Protein AF-A5FDV0-F1 (afdb_monomer)

Mean predicted aligned error: 9.87 Å

Secondary structure (DSSP, 8-state):
-----------EEEEE-SS-EEEEE-TT----HHHHGGGGGHHHHHHHHHH-------EEE-TTHIIIIIHHHHHH-TT--HHHHHHHHHHHHTTTEEEEEESSTT-TT---EEEEEEES--SS---S--TTTT-HHHHHHHHH-TTHHHHHHHHHHH----------

Se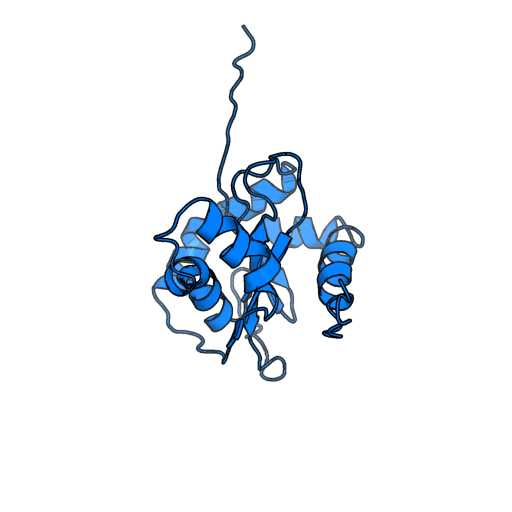quence (168 aa):
MFRNTSLGYDHDLFIFLPEFRIHIATGGAKLPVYMLNLTINNFLIYSHFEQEHLYNFEIERNKKLEEIVYAPERLLNESFESDEYTRTFDKFAKQGFFSFDKTNISDPYNKSFHLVSFPTDRKNSIPKDNQFSDLRENKVLLDRNGILIDQIIEEINTLKFDPKPLYY

Radius of gyration: 16.75 Å; Cα contacts (8 Å, |Δi|>4): 214; chains: 1; bounding box: 41×55×41 Å

Nearest PDB structures (foldseek):
  7blr-assembly1_D  TM=3.033E-01  e=1.592E+00  Thermochaetoides thermophila DSM 1495
  6j08-assembly3_C  TM=3.245E-01  e=6.104E+00  Homo sapiens
  3lno-assembly1_A  TM=3.570E-01  e=6.938E+00  Bacillus anthracis

pLDDT: mean 72.84, std 18.57, range [25.8, 94.75]

Organism: Flavobacterium johnsoniae (strain ATCC 17061 / DSM 2064 / JCM 8514 / BCRC 14874 / CCUG 350202 / NBRC 14942 / NCIMB 11054 / UW101) (NCBI:txid376686)

Solvent-accessible surface area (backbone atoms only — not comparable to full-atom values): 9845 Å² total; per-residue (Å²): 134,84,81,82,75,82,78,71,49,70,42,59,38,62,43,60,52,89,80,50,30,38,35,35,42,35,56,31,38,76,69,58,71,76,61,55,50,35,41,76,53,40,69,60,52,48,53,52,66,71,73,41,84,82,48,78,45,58,64,45,65,46,87,58,42,52,76,76,43,48,55,60,46,37,74,77,34,83,83,64,51,70,68,68,70,42,46,64,34,46,56,43,3,20,62,48,15,42,16,30,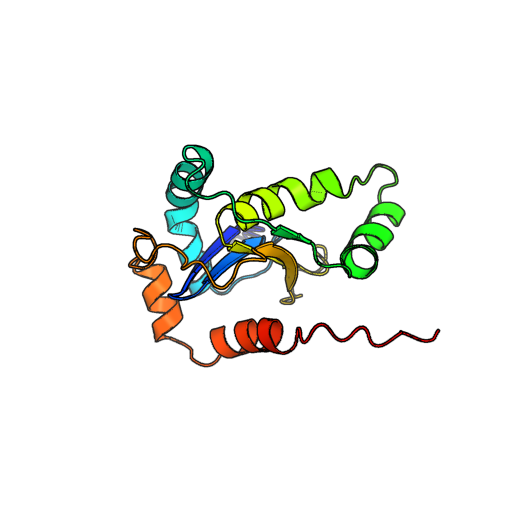36,43,46,63,54,89,44,49,81,49,85,51,64,42,70,46,16,25,45,66,64,78,81,67,69,62,68,82,84,42,88,63,49,75,36,64,52,47,46,55,54,66,76,70,34,94,57,59,54,49,47,54,46,41,52,60,59,64,58,58,90,65,86,72,80,82,88,125

Foldseek 3Di:
DPPPPLPQDFAWAWADDQQAIAIEGELSADDDPLRVVSRVCVVVVCVVLVVDLPFQFDKDFDPCCCVQPVVVVCVVPVPDDLCVVCVVVNSVQRLRYQYWYFGPSVDNHRPDIDGTMHGPCSPPGNPSPDPCNPDPSNVCVVVPDPPVVVVVVCVVVVPPVDPPDPDD

Structure (mmCIF, N/CA/C/O backbone):
data_AF-A5FDV0-F1
#
_entry.id   AF-A5FDV0-F1
#
loop_
_atom_site.group_PDB
_atom_site.id
_atom_site.type_symbol
_atom_site.label_atom_id
_atom_site.label_alt_id
_atom_site.label_comp_id
_atom_site.label_asym_id
_atom_site.label_entity_id
_atom_site.label_seq_id
_atom_site.pdbx_PDB_ins_code
_atom_site.Cartn_x
_atom_site.Cartn_y
_atom_site.Cartn_z
_atom_site.occupancy
_atom_site.B_iso_or_equiv
_atom_site.auth_seq_id
_atom_site.auth_comp_id
_atom_site.auth_asym_id
_atom_site.auth_atom_id
_atom_site.pdbx_PDB_model_num
ATOM 1 N N . MET A 1 1 ? -0.405 33.642 -19.281 1.00 32.53 1 MET A N 1
ATOM 2 C CA . MET A 1 1 ? 0.644 32.615 -19.087 1.00 32.53 1 MET A CA 1
ATOM 3 C C . MET A 1 1 ? 0.104 31.561 -18.135 1.00 32.53 1 MET A C 1
ATOM 5 O O . MET A 1 1 ? 0.039 31.815 -16.940 1.00 32.53 1 MET A O 1
ATOM 9 N N . PHE A 1 2 ? -0.348 30.420 -18.653 1.00 32.03 2 PHE A N 1
ATOM 10 C CA . PHE A 1 2 ? -0.707 29.277 -17.814 1.00 32.03 2 PHE A CA 1
ATOM 11 C C . PHE A 1 2 ? 0.595 28.621 -17.352 1.00 32.03 2 PHE A C 1
ATOM 13 O O . PHE A 1 2 ? 1.368 28.137 -18.177 1.00 32.03 2 PHE A O 1
ATOM 20 N N . ARG A 1 3 ? 0.888 28.679 -16.049 1.00 29.47 3 ARG A N 1
ATOM 21 C CA . ARG A 1 3 ? 2.009 27.931 -15.477 1.00 29.47 3 ARG A CA 1
ATOM 22 C C . ARG A 1 3 ? 1.649 26.452 -15.552 1.00 29.47 3 ARG A C 1
ATOM 24 O O . ARG A 1 3 ? 0.756 25.994 -14.849 1.00 29.47 3 ARG A O 1
ATOM 31 N N . ASN A 1 4 ? 2.333 25.738 -16.433 1.00 35.78 4 ASN A N 1
ATOM 32 C CA . ASN A 1 4 ? 2.282 24.290 -16.528 1.00 35.78 4 ASN A CA 1
ATOM 33 C C . ASN A 1 4 ? 3.081 23.727 -15.339 1.00 35.78 4 ASN A C 1
ATOM 35 O O . ASN A 1 4 ? 4.282 23.498 -15.436 1.00 35.78 4 ASN A O 1
ATOM 39 N N . THR A 1 5 ? 2.450 23.618 -14.169 1.00 36.72 5 THR A N 1
ATOM 40 C CA . THR A 1 5 ? 3.040 22.973 -12.989 1.00 36.72 5 THR A CA 1
ATOM 41 C C . THR A 1 5 ? 2.746 21.480 -13.067 1.00 36.72 5 THR A C 1
ATOM 43 O O . THR A 1 5 ? 1.745 21.009 -12.527 1.00 36.72 5 THR A O 1
ATOM 46 N N . SER A 1 6 ? 3.591 20.726 -13.768 1.00 38.44 6 SER A N 1
ATOM 47 C CA . SER A 1 6 ? 3.630 19.269 -13.636 1.00 38.44 6 SER A CA 1
ATOM 48 C C . SER A 1 6 ? 4.186 18.919 -12.251 1.00 38.44 6 SER A C 1
ATOM 50 O O . SER A 1 6 ? 5.375 18.667 -12.079 1.00 38.44 6 SER A O 1
ATOM 52 N N . LEU A 1 7 ? 3.319 18.994 -11.245 1.00 42.38 7 LEU A N 1
ATOM 53 C CA . LEU A 1 7 ? 3.545 18.551 -9.874 1.00 42.38 7 LEU A CA 1
ATOM 54 C C . LEU A 1 7 ? 3.468 17.020 -9.861 1.00 42.38 7 LEU A C 1
ATOM 56 O O . LEU A 1 7 ? 2.427 16.448 -9.553 1.00 42.38 7 LEU A O 1
ATOM 60 N N . GLY A 1 8 ? 4.535 16.362 -10.310 1.00 49.22 8 GLY A N 1
ATOM 61 C CA . GLY A 1 8 ? 4.721 14.936 -10.069 1.00 49.22 8 GLY A CA 1
ATOM 62 C C . GLY A 1 8 ? 5.091 14.777 -8.606 1.00 49.22 8 GLY A C 1
ATOM 63 O O . GLY A 1 8 ? 6.233 15.037 -8.239 1.00 49.22 8 GLY A O 1
ATOM 64 N N . TYR A 1 9 ? 4.118 14.453 -7.766 1.00 59.22 9 TYR A N 1
ATOM 65 C CA . TYR A 1 9 ? 4.365 14.225 -6.356 1.00 59.22 9 TYR A CA 1
ATOM 66 C C . TYR A 1 9 ? 4.222 12.744 -6.062 1.00 59.22 9 TYR A C 1
ATOM 68 O O . TYR A 1 9 ? 3.141 12.170 -6.188 1.00 59.22 9 TYR A O 1
ATOM 76 N N . ASP A 1 10 ? 5.342 12.148 -5.683 1.00 75.56 10 ASP A N 1
ATOM 77 C CA . ASP A 1 10 ? 5.328 10.899 -4.954 1.00 75.56 10 ASP A CA 1
ATOM 78 C C . ASP A 1 10 ? 4.705 11.161 -3.578 1.00 75.56 10 ASP A C 1
ATOM 80 O O . ASP A 1 10 ? 5.154 12.025 -2.819 1.00 75.56 10 ASP A O 1
ATOM 84 N N . HIS A 1 11 ? 3.584 10.503 -3.322 1.00 84.50 11 HIS A N 1
ATOM 85 C CA . HIS A 1 11 ? 2.792 10.661 -2.113 1.00 84.50 11 HIS A CA 1
ATOM 86 C C . HIS A 1 11 ? 2.538 9.305 -1.475 1.00 84.50 11 HIS A C 1
ATOM 88 O O . HIS A 1 11 ? 2.175 8.356 -2.169 1.00 84.50 11 HIS A O 1
ATOM 94 N N . ASP A 1 12 ? 2.582 9.272 -0.151 1.00 90.31 12 ASP A N 1
ATOM 95 C CA . ASP A 1 12 ? 2.034 8.171 0.631 1.00 90.31 12 ASP A CA 1
ATOM 96 C C . ASP A 1 12 ? 0.632 8.537 1.100 1.00 90.31 12 ASP A C 1
ATOM 98 O O . ASP A 1 12 ? 0.409 9.620 1.647 1.00 90.31 12 ASP A O 1
ATOM 102 N N . LEU A 1 13 ? -0.328 7.650 0.878 1.00 89.50 13 LEU A N 1
ATOM 103 C CA . LEU A 1 13 ? -1.689 7.806 1.374 1.00 89.50 13 LEU A CA 1
ATOM 104 C C . LEU A 1 13 ? -1.903 6.853 2.538 1.00 89.50 13 LEU A C 1
ATOM 106 O O . LEU A 1 13 ? -1.656 5.654 2.414 1.00 89.50 13 LEU A O 1
ATOM 110 N N . PHE A 1 14 ? -2.425 7.381 3.641 1.00 90.44 14 PHE A N 1
ATOM 111 C CA . PHE A 1 14 ? -2.785 6.594 4.812 1.00 90.44 14 PHE A CA 1
ATOM 112 C C . PHE A 1 14 ? -4.292 6.645 5.025 1.00 90.44 14 PHE A C 1
ATOM 114 O O . PHE A 1 14 ? -4.883 7.721 5.131 1.00 90.44 14 PHE A O 1
ATOM 121 N N . ILE A 1 15 ? -4.910 5.470 5.094 1.00 86.56 15 ILE A N 1
ATOM 122 C CA . ILE A 1 15 ? -6.344 5.312 5.331 1.00 86.56 15 ILE A CA 1
ATOM 123 C C . ILE A 1 15 ? -6.508 4.428 6.560 1.00 86.56 15 ILE A C 1
ATOM 125 O O . ILE A 1 15 ? -5.925 3.345 6.648 1.00 86.56 15 ILE A O 1
ATOM 129 N N . PHE A 1 16 ? -7.311 4.887 7.514 1.00 84.62 16 PHE A N 1
ATOM 130 C CA . PHE A 1 16 ? -7.541 4.174 8.766 1.00 84.62 16 PHE A CA 1
ATOM 131 C C . PHE A 1 16 ? -8.986 3.691 8.798 1.00 84.62 16 PHE A C 1
ATOM 133 O O . PHE A 1 16 ? -9.909 4.497 8.906 1.00 84.62 16 PHE A O 1
ATOM 140 N N . LEU A 1 17 ? -9.180 2.379 8.690 1.00 77.25 17 LEU A N 1
ATOM 141 C CA . LEU A 1 17 ? -10.485 1.734 8.793 1.00 77.25 17 LEU A CA 1
ATOM 142 C C . LEU A 1 17 ? -10.601 1.036 10.158 1.00 77.25 17 LEU A C 1
ATOM 144 O O . LEU A 1 17 ? -9.581 0.777 10.802 1.00 77.25 17 LEU A O 1
ATOM 148 N N . PRO A 1 18 ? -11.823 0.711 10.619 1.00 73.06 18 PRO A N 1
ATOM 149 C CA . PRO A 1 18 ? -12.014 0.059 11.917 1.00 73.06 18 PRO A CA 1
ATOM 150 C C . PRO A 1 18 ? -11.296 -1.292 12.056 1.00 73.06 18 PRO A C 1
ATOM 152 O O . PRO A 1 18 ? -10.911 -1.673 13.158 1.00 73.06 18 PRO A O 1
ATOM 155 N N . GLU A 1 19 ? -11.133 -2.018 10.947 1.00 72.12 19 GLU A N 1
ATOM 156 C CA . GLU A 1 19 ? -10.628 -3.398 10.930 1.00 72.12 19 GLU A CA 1
ATOM 157 C C . GLU A 1 19 ? -9.220 -3.523 10.330 1.00 72.12 19 GLU A C 1
ATOM 159 O O . GLU A 1 19 ? -8.508 -4.482 10.622 1.00 72.12 19 GLU A O 1
ATOM 164 N N . PHE A 1 20 ? -8.804 -2.569 9.491 1.00 76.00 20 PHE A N 1
ATOM 165 C CA . PHE A 1 20 ? -7.505 -2.572 8.816 1.00 76.00 20 PHE A CA 1
ATOM 166 C C . PHE A 1 20 ? -6.993 -1.155 8.546 1.00 76.00 20 PHE A C 1
ATOM 168 O O . PHE A 1 20 ? -7.744 -0.181 8.547 1.00 76.00 20 PHE A O 1
ATOM 175 N N . ARG A 1 21 ? -5.687 -1.021 8.319 1.00 86.50 21 ARG A N 1
ATOM 176 C CA . ARG A 1 21 ? -5.064 0.232 7.878 1.00 86.50 21 ARG A CA 1
ATOM 177 C C . ARG A 1 21 ? -4.508 0.026 6.476 1.00 86.50 21 ARG A C 1
ATOM 179 O O . ARG A 1 21 ? -4.062 -1.073 6.155 1.00 86.50 21 ARG A O 1
ATOM 186 N N . ILE A 1 22 ? -4.534 1.060 5.646 1.00 88.38 22 ILE A N 1
ATOM 187 C CA . ILE A 1 22 ? -4.023 1.009 4.273 1.00 88.38 22 ILE A CA 1
ATOM 188 C C . ILE A 1 22 ? -2.938 2.064 4.122 1.00 88.38 22 ILE A C 1
ATOM 190 O O . ILE A 1 22 ? -3.127 3.214 4.519 1.00 88.38 22 ILE A O 1
ATOM 194 N N . HIS A 1 23 ? -1.810 1.645 3.566 1.00 93.06 23 HIS A N 1
ATOM 195 C CA . HIS A 1 23 ? -0.719 2.501 3.129 1.00 93.06 23 HIS A CA 1
ATOM 196 C C . HIS A 1 23 ? -0.579 2.340 1.613 1.00 93.06 23 HIS A C 1
ATOM 198 O O . HIS A 1 23 ? -0.522 1.212 1.126 1.00 93.06 23 HIS A O 1
ATOM 204 N N . ILE A 1 24 ? -0.549 3.443 0.868 1.00 90.62 24 ILE A N 1
ATOM 205 C CA . ILE A 1 24 ? -0.403 3.431 -0.592 1.00 90.62 24 ILE A CA 1
ATOM 206 C C . ILE A 1 24 ? 0.734 4.367 -0.984 1.00 90.62 24 ILE A C 1
ATOM 208 O O . ILE A 1 24 ? 0.575 5.580 -0.858 1.00 90.62 24 ILE A O 1
ATOM 212 N N . ALA A 1 25 ? 1.822 3.810 -1.513 1.00 90.94 25 ALA A N 1
ATOM 213 C CA . ALA A 1 25 ? 2.855 4.564 -2.212 1.00 90.94 25 ALA A CA 1
ATOM 214 C C . ALA A 1 25 ? 2.374 4.846 -3.639 1.00 90.94 25 ALA A C 1
ATOM 216 O O . ALA A 1 25 ? 1.987 3.942 -4.385 1.00 90.94 25 ALA A O 1
ATOM 217 N N . THR A 1 26 ? 2.303 6.123 -4.007 1.00 85.00 26 THR A N 1
ATOM 218 C CA . THR A 1 26 ? 1.613 6.525 -5.241 1.00 85.00 26 THR A CA 1
ATOM 219 C C . THR A 1 26 ? 2.525 6.643 -6.444 1.00 85.00 26 THR A C 1
ATOM 221 O O . THR A 1 26 ? 2.004 6.722 -7.556 1.00 85.00 26 THR A O 1
ATOM 224 N N . GLY A 1 27 ? 3.850 6.666 -6.267 1.00 80.94 27 GLY A N 1
ATOM 225 C CA . GLY A 1 27 ? 4.811 6.6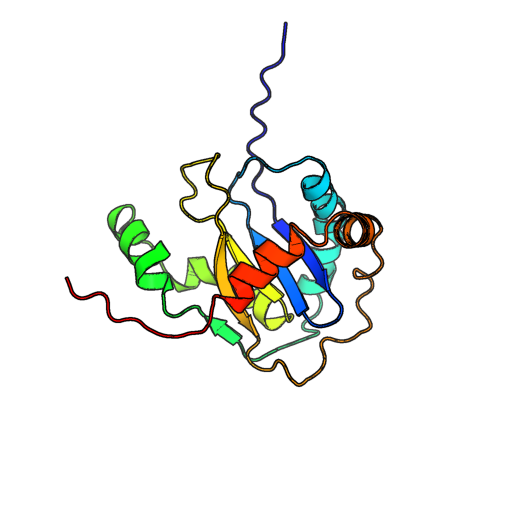28 -7.369 1.00 80.94 27 GLY A CA 1
ATOM 226 C C . GLY A 1 27 ? 4.560 7.708 -8.426 1.00 80.94 27 GLY A C 1
ATOM 227 O O . GLY A 1 27 ? 4.661 7.451 -9.625 1.00 80.94 27 GLY A O 1
ATOM 228 N N . GLY A 1 28 ? 4.121 8.899 -8.005 1.00 75.94 28 GLY A N 1
ATOM 229 C CA . GLY A 1 28 ? 3.805 10.016 -8.900 1.00 75.94 28 GLY A CA 1
ATOM 230 C C . GLY A 1 28 ? 2.479 9.910 -9.668 1.00 75.94 28 GLY A C 1
ATOM 231 O O . GLY A 1 28 ? 2.284 10.649 -10.638 1.00 75.94 28 GLY A O 1
ATOM 232 N N . ALA A 1 29 ? 1.556 9.021 -9.275 1.00 72.12 29 ALA A N 1
ATOM 233 C CA . ALA A 1 29 ? 0.221 8.950 -9.874 1.00 72.12 29 ALA A CA 1
ATOM 234 C C . ALA A 1 29 ? -0.521 10.290 -9.825 1.00 72.12 29 ALA A C 1
ATOM 236 O O . ALA A 1 29 ? -0.506 11.022 -8.833 1.00 72.12 29 ALA A O 1
ATOM 237 N N . LYS A 1 30 ? -1.297 10.565 -10.878 1.00 72.31 30 LYS A N 1
ATOM 238 C CA . LYS A 1 30 ? -2.232 11.690 -10.866 1.00 72.31 30 LYS A CA 1
ATOM 239 C C . LYS A 1 30 ? -3.459 11.355 -10.017 1.00 72.31 30 LYS A C 1
ATOM 241 O O . LYS A 1 30 ? -4.378 10.672 -10.472 1.00 72.31 30 LYS A O 1
ATOM 246 N N . LEU A 1 31 ? -3.497 11.898 -8.804 1.00 73.12 31 LEU A N 1
ATOM 247 C CA . LEU A 1 31 ? -4.583 11.667 -7.857 1.00 73.12 31 LEU A CA 1
ATOM 248 C C . LEU A 1 31 ? -5.682 12.739 -7.919 1.00 73.12 31 LEU A C 1
ATOM 250 O O . LEU A 1 31 ? -5.409 13.917 -8.175 1.00 73.12 31 LEU A O 1
ATOM 254 N N . PRO A 1 32 ? -6.942 12.370 -7.631 1.00 72.75 32 PRO A N 1
ATOM 255 C CA . PRO A 1 32 ? -7.983 13.336 -7.310 1.00 72.75 32 PRO A CA 1
ATOM 256 C C . PRO A 1 32 ? -7.627 14.180 -6.077 1.00 72.75 32 PRO A C 1
ATOM 258 O O . PRO A 1 32 ? -7.081 13.672 -5.100 1.00 72.75 32 PRO A O 1
ATOM 261 N N . VAL A 1 33 ? -8.043 15.452 -6.071 1.00 73.75 33 VAL A N 1
ATOM 262 C CA . VAL A 1 33 ? -7.751 16.407 -4.979 1.00 73.75 33 VAL A CA 1
ATOM 263 C C . VAL A 1 33 ? -8.179 15.889 -3.602 1.00 73.75 33 VAL A C 1
ATOM 265 O O . VAL A 1 33 ? -7.489 16.112 -2.617 1.00 73.75 33 VAL A O 1
ATOM 268 N N . TYR A 1 34 ? -9.292 15.159 -3.513 1.00 71.00 34 TYR A N 1
ATOM 269 C CA . TYR A 1 34 ? -9.753 14.627 -2.229 1.00 71.00 34 TYR A CA 1
ATOM 270 C C . TYR A 1 34 ? -8.820 13.550 -1.650 1.00 71.00 34 TYR A C 1
ATOM 272 O O . TYR A 1 34 ? -8.749 13.432 -0.434 1.00 71.00 34 TYR A O 1
ATOM 280 N N . MET A 1 35 ? -8.092 12.798 -2.487 1.00 74.50 35 MET A N 1
ATOM 281 C CA . MET A 1 35 ? -7.076 11.845 -2.020 1.00 74.50 35 MET A CA 1
ATOM 282 C C . MET A 1 35 ? -5.803 12.570 -1.589 1.00 74.50 35 MET A C 1
ATOM 284 O O . MET A 1 35 ? -5.185 12.170 -0.612 1.00 74.50 35 MET A O 1
ATOM 288 N N . LEU A 1 36 ? -5.448 13.679 -2.253 1.00 78.75 36 LEU A N 1
ATOM 289 C CA . LEU A 1 36 ? -4.312 14.512 -1.842 1.00 78.75 36 LEU A CA 1
ATOM 290 C C . LEU A 1 36 ? -4.484 15.052 -0.420 1.00 78.75 36 LEU A C 1
ATOM 292 O O . LEU A 1 36 ? -3.503 15.183 0.302 1.00 78.75 36 LEU A O 1
ATOM 296 N N . ASN A 1 37 ? -5.715 15.296 0.031 1.00 79.88 37 ASN A N 1
ATOM 297 C CA . ASN A 1 37 ? -5.955 15.716 1.411 1.00 79.88 37 ASN A CA 1
ATOM 298 C C . ASN A 1 37 ? -5.506 14.670 2.447 1.00 79.88 37 ASN A C 1
ATOM 300 O O . ASN A 1 37 ? -5.147 15.052 3.555 1.00 79.88 37 ASN A O 1
ATOM 304 N N . LEU A 1 38 ? -5.450 13.377 2.100 1.00 81.69 38 LEU A N 1
ATOM 305 C CA . LEU A 1 38 ? -4.933 12.339 3.004 1.00 81.69 38 LEU A CA 1
ATOM 306 C C . LEU A 1 38 ? -3.456 12.565 3.355 1.00 81.69 38 LEU A C 1
ATOM 308 O O . LEU A 1 38 ? -3.011 12.146 4.418 1.00 81.69 38 LEU A O 1
ATOM 312 N N . THR A 1 39 ? -2.720 13.285 2.504 1.00 84.62 39 THR A N 1
ATOM 313 C CA . THR A 1 39 ? -1.293 13.571 2.703 1.00 84.62 39 THR A CA 1
ATOM 314 C C . THR A 1 39 ? -1.019 14.658 3.743 1.00 84.62 39 THR A C 1
ATOM 316 O O . THR A 1 39 ? 0.107 14.773 4.227 1.00 84.62 39 THR A O 1
ATOM 319 N N . ILE A 1 40 ? -2.036 15.447 4.123 1.00 86.62 40 ILE A N 1
ATOM 320 C CA . ILE A 1 40 ? -1.893 16.609 5.022 1.00 86.62 40 ILE A CA 1
ATOM 321 C C . ILE A 1 40 ? -1.250 16.207 6.355 1.00 86.62 40 ILE A C 1
ATOM 323 O O . ILE A 1 40 ? -0.451 16.956 6.913 1.00 86.62 40 ILE A O 1
ATOM 327 N N . ASN A 1 41 ? -1.568 15.006 6.842 1.00 86.25 41 ASN A N 1
ATOM 328 C CA . ASN A 1 41 ? -1.114 14.513 8.137 1.00 86.25 41 ASN A CA 1
ATOM 329 C C . ASN A 1 41 ? 0.075 13.541 8.041 1.00 86.25 41 ASN A C 1
ATOM 331 O O . ASN A 1 41 ? 0.467 12.982 9.064 1.00 86.25 41 ASN A O 1
ATOM 335 N N . ASN A 1 42 ? 0.685 13.358 6.860 1.00 88.88 42 ASN A N 1
ATOM 336 C CA . ASN A 1 42 ? 1.767 12.385 6.663 1.00 88.88 42 ASN A CA 1
ATOM 337 C C . ASN A 1 42 ? 2.910 12.580 7.653 1.00 88.88 42 ASN A C 1
ATOM 339 O O . ASN A 1 42 ? 3.352 11.613 8.255 1.00 88.88 42 ASN A O 1
ATOM 343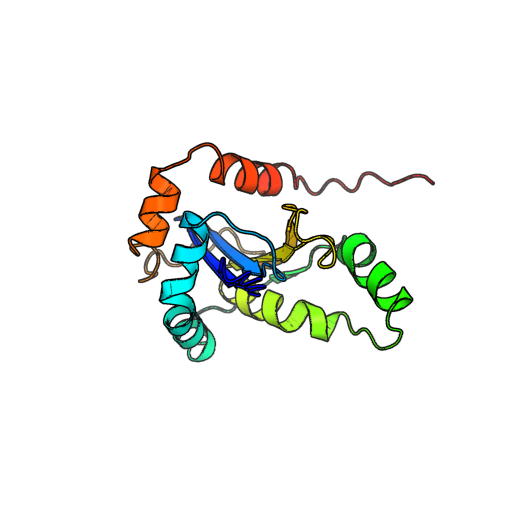 N N . PHE A 1 43 ? 3.352 13.820 7.880 1.00 88.69 43 PHE A N 1
ATOM 344 C CA . PHE A 1 43 ? 4.432 14.102 8.829 1.00 88.69 43 PHE A CA 1
ATOM 345 C C . PHE A 1 43 ? 4.138 13.565 10.243 1.00 88.69 43 PHE A C 1
ATOM 347 O O . PHE A 1 43 ? 5.015 12.977 10.878 1.00 88.69 43 PHE A O 1
ATOM 354 N N . LEU A 1 44 ? 2.903 13.734 10.726 1.00 88.06 44 LEU A N 1
ATOM 355 C CA . LEU A 1 44 ? 2.480 13.255 12.046 1.00 88.06 44 LEU A CA 1
ATOM 356 C C . LEU A 1 44 ? 2.372 11.729 12.081 1.00 88.06 44 LEU A C 1
ATOM 358 O O . LEU A 1 44 ? 2.791 11.107 13.055 1.00 88.06 44 LEU A O 1
ATOM 362 N N . ILE A 1 45 ? 1.839 11.133 11.013 1.00 88.62 45 ILE A N 1
ATOM 363 C CA . ILE A 1 45 ? 1.693 9.681 10.870 1.00 88.62 45 ILE A CA 1
ATOM 364 C C . ILE A 1 45 ? 3.069 9.013 10.837 1.00 88.62 45 ILE A C 1
ATOM 366 O O . ILE A 1 45 ? 3.310 8.083 11.604 1.00 88.62 45 ILE A O 1
ATOM 370 N N . TYR A 1 46 ? 3.984 9.527 10.013 1.00 88.56 46 TYR A N 1
ATOM 371 C CA . TYR A 1 46 ? 5.376 9.095 9.981 1.00 88.56 46 TYR A CA 1
ATOM 372 C C . TYR A 1 46 ? 5.995 9.206 11.370 1.00 88.56 46 TYR A C 1
ATOM 374 O O . TYR A 1 46 ? 6.397 8.193 11.925 1.00 88.56 46 TYR A O 1
ATOM 382 N N . SER A 1 47 ? 5.976 10.389 11.987 1.00 86.81 47 SER A N 1
ATOM 383 C CA . SER A 1 47 ? 6.577 10.593 13.314 1.00 86.81 47 SER A CA 1
ATOM 384 C C . SER A 1 47 ? 6.067 9.592 14.359 1.00 86.81 47 SER A C 1
ATOM 386 O O . SER A 1 47 ? 6.864 9.044 15.115 1.00 86.81 47 SER A O 1
ATOM 388 N N . HIS A 1 48 ? 4.763 9.301 14.367 1.00 84.69 48 HIS A N 1
ATOM 389 C CA . HIS A 1 48 ? 4.164 8.314 15.267 1.00 84.69 48 HIS A CA 1
ATOM 390 C C . HIS A 1 48 ? 4.685 6.889 15.012 1.00 84.69 48 HIS A C 1
ATOM 392 O O . HIS A 1 48 ? 5.135 6.223 15.939 1.00 84.69 48 HIS A O 1
ATOM 398 N N . PHE A 1 49 ? 4.688 6.429 13.756 1.00 82.75 49 PHE A N 1
ATOM 399 C CA . PHE A 1 49 ? 5.103 5.062 13.408 1.00 82.75 49 PHE A CA 1
ATOM 400 C C . PHE A 1 49 ? 6.624 4.876 13.249 1.00 82.75 49 PHE A C 1
ATOM 402 O O . PHE A 1 49 ? 7.095 3.746 13.122 1.00 82.75 49 PHE A O 1
ATOM 409 N N . GLU A 1 50 ? 7.407 5.956 13.233 1.00 78.62 50 GLU A N 1
ATOM 410 C CA . GLU A 1 50 ? 8.874 5.913 13.260 1.00 78.62 50 GLU A CA 1
ATOM 411 C C . GLU A 1 50 ? 9.440 5.824 14.672 1.00 78.62 50 GLU A C 1
ATOM 413 O O . GLU A 1 50 ? 10.444 5.146 14.881 1.00 78.62 50 GLU A O 1
ATOM 418 N N . GLN A 1 51 ? 8.826 6.527 15.623 1.00 67.31 51 GLN A N 1
ATOM 419 C CA . GLN A 1 51 ? 9.343 6.632 16.987 1.00 67.31 51 GLN A CA 1
ATOM 420 C C . GLN A 1 51 ? 8.886 5.486 17.881 1.00 67.31 51 GLN A C 1
ATOM 422 O O . GLN A 1 51 ? 9.563 5.156 18.854 1.00 67.31 51 GLN A O 1
ATOM 427 N N . GLU A 1 52 ? 7.759 4.864 17.555 1.00 56.94 52 GLU A N 1
ATOM 428 C CA . GLU A 1 52 ? 7.152 3.878 18.421 1.00 56.94 52 GLU A CA 1
ATOM 429 C C . GLU A 1 52 ? 7.075 2.523 17.696 1.00 56.94 52 GLU A C 1
ATOM 431 O O . GLU A 1 52 ? 6.338 2.344 16.727 1.00 56.94 52 GLU A O 1
ATOM 436 N N . HIS A 1 53 ? 7.816 1.522 18.189 1.00 63.00 53 HIS A N 1
ATOM 437 C CA . HIS A 1 53 ? 7.605 0.103 17.859 1.00 63.00 53 HIS A CA 1
ATOM 438 C C . HIS A 1 53 ? 6.294 -0.405 18.491 1.00 63.00 53 HIS A C 1
ATOM 440 O O . HIS A 1 53 ? 6.283 -1.433 19.167 1.00 63.00 53 HIS A O 1
ATOM 446 N N . LEU A 1 54 ? 5.201 0.352 18.338 1.00 64.62 54 LEU A N 1
ATOM 447 C CA . LEU A 1 54 ? 3.914 0.103 18.998 1.00 64.62 54 LEU A CA 1
ATOM 448 C C . LEU A 1 54 ? 3.416 -1.291 18.691 1.00 64.62 54 LEU A C 1
ATOM 450 O O . LEU A 1 54 ? 2.877 -1.975 19.559 1.00 64.62 54 LEU A O 1
ATOM 454 N N . TYR A 1 55 ? 3.604 -1.683 17.434 1.00 73.00 55 TYR A N 1
ATOM 455 C CA . TYR A 1 55 ? 3.147 -2.944 16.912 1.00 73.00 55 TYR A CA 1
ATOM 456 C C . TYR A 1 55 ? 4.282 -3.641 16.179 1.00 73.00 55 TYR A C 1
ATOM 458 O O . TYR A 1 55 ? 5.143 -3.020 15.549 1.00 73.00 55 TYR A O 1
ATOM 466 N N . ASN A 1 56 ? 4.271 -4.961 16.288 1.00 83.00 56 ASN A N 1
ATOM 467 C CA . ASN A 1 56 ? 5.181 -5.837 15.576 1.00 83.00 56 ASN A CA 1
ATOM 468 C C . ASN A 1 56 ? 4.385 -7.043 15.084 1.00 83.00 56 ASN A C 1
ATOM 470 O O . ASN A 1 56 ? 4.579 -8.165 15.547 1.00 83.00 56 ASN A O 1
ATOM 474 N N . PHE A 1 57 ? 3.413 -6.771 14.213 1.00 85.88 57 PHE A N 1
ATOM 475 C CA . PHE A 1 57 ? 2.641 -7.824 13.566 1.00 85.88 57 PHE A CA 1
ATOM 476 C C . PHE A 1 57 ? 3.574 -8.713 12.740 1.00 85.88 57 PHE A C 1
ATOM 478 O O . PHE A 1 57 ? 4.477 -8.213 12.066 1.00 85.88 57 PHE A O 1
ATOM 485 N N . GLU A 1 58 ? 3.323 -10.020 12.753 1.00 90.06 58 GLU A N 1
ATOM 486 C CA . GLU A 1 58 ? 3.891 -10.927 11.757 1.00 90.06 58 GLU A CA 1
ATOM 487 C C . GLU A 1 58 ? 3.360 -10.540 10.376 1.00 90.06 58 GLU A C 1
ATOM 489 O O . GLU A 1 58 ? 2.153 -10.329 10.207 1.00 90.06 58 GLU A O 1
ATOM 494 N N . ILE A 1 59 ? 4.245 -10.459 9.384 1.00 91.50 59 ILE A N 1
ATOM 495 C CA . ILE A 1 59 ? 3.902 -9.996 8.037 1.00 91.50 59 ILE A CA 1
ATOM 496 C C . ILE A 1 59 ? 4.158 -11.065 6.983 1.00 91.50 59 ILE A C 1
ATOM 498 O O . ILE A 1 59 ? 5.021 -11.925 7.136 1.00 91.50 59 ILE A O 1
ATOM 502 N N . GLU A 1 60 ? 3.434 -10.960 5.876 1.00 92.38 60 GLU A N 1
ATOM 503 C CA . GLU A 1 60 ? 3.687 -11.713 4.655 1.00 92.38 60 GLU A CA 1
ATOM 504 C C . GLU A 1 60 ? 3.828 -10.735 3.484 1.00 92.38 60 GLU A C 1
ATOM 506 O O . GLU A 1 60 ? 3.160 -9.698 3.423 1.00 92.38 60 GLU A O 1
ATOM 511 N N . ARG A 1 61 ? 4.733 -11.062 2.558 1.00 92.38 61 ARG A N 1
ATOM 512 C CA . ARG A 1 61 ? 4.899 -10.352 1.287 1.00 92.38 61 ARG A CA 1
ATOM 513 C C . ARG A 1 61 ? 4.067 -11.036 0.211 1.00 92.38 61 ARG A C 1
ATOM 515 O O . ARG A 1 61 ? 3.910 -12.258 0.209 1.00 92.38 61 ARG A O 1
ATOM 522 N N . ASN A 1 62 ? 3.561 -10.268 -0.744 1.00 88.69 62 ASN A N 1
ATOM 523 C CA . ASN A 1 62 ? 2.828 -10.822 -1.871 1.00 88.69 62 ASN A CA 1
ATOM 524 C C . ASN A 1 62 ? 3.736 -11.742 -2.711 1.00 88.69 62 ASN A C 1
ATOM 526 O O . ASN A 1 62 ? 4.734 -11.319 -3.289 1.00 88.69 62 ASN A O 1
ATOM 530 N N . LYS A 1 63 ? 3.355 -13.020 -2.820 1.00 88.44 63 LYS A N 1
ATOM 531 C CA . LYS A 1 63 ? 4.125 -14.052 -3.542 1.00 88.44 63 LYS A CA 1
ATOM 532 C C . LYS A 1 63 ? 4.267 -13.779 -5.040 1.00 88.44 63 LYS A C 1
ATOM 534 O O . LYS A 1 63 ? 5.117 -14.386 -5.679 1.00 88.44 63 LYS A O 1
ATOM 539 N N . LYS A 1 64 ? 3.447 -12.884 -5.599 1.00 87.75 64 LYS A N 1
ATOM 540 C CA . LYS A 1 64 ? 3.490 -12.489 -7.013 1.00 87.75 64 LYS A CA 1
ATOM 541 C C . LYS A 1 64 ? 4.426 -11.310 -7.297 1.00 87.75 64 LYS A C 1
ATOM 543 O O . LYS A 1 64 ? 4.521 -10.898 -8.446 1.00 87.75 64 LYS A O 1
ATOM 548 N N . LEU A 1 65 ? 5.128 -10.766 -6.296 1.00 86.50 65 LEU A N 1
ATOM 549 C CA . LEU A 1 65 ? 6.042 -9.635 -6.513 1.00 86.50 65 LEU A CA 1
ATOM 550 C C . LEU A 1 65 ? 7.180 -9.949 -7.486 1.00 86.50 65 LEU A C 1
ATOM 552 O O . LEU A 1 65 ? 7.631 -9.044 -8.180 1.00 86.50 65 LEU A O 1
ATOM 556 N N . GLU A 1 66 ? 7.602 -11.213 -7.594 1.00 86.19 66 GLU A N 1
ATOM 557 C CA . GLU A 1 66 ? 8.609 -11.604 -8.588 1.00 86.19 66 GLU A CA 1
ATOM 558 C C . GLU A 1 66 ? 8.130 -11.310 -10.019 1.00 86.19 66 GLU A C 1
ATOM 560 O O . GLU A 1 66 ? 8.878 -10.748 -10.809 1.00 86.19 66 GLU A O 1
ATOM 565 N N . GLU A 1 67 ? 6.869 -11.617 -10.332 1.00 84.94 67 GLU A N 1
ATOM 566 C CA . GLU A 1 67 ? 6.266 -11.376 -11.650 1.00 84.94 67 GLU A CA 1
ATOM 567 C C . GLU A 1 67 ? 5.940 -9.893 -11.871 1.00 84.94 67 GLU A C 1
ATOM 569 O O . GLU A 1 67 ? 6.168 -9.357 -12.953 1.00 84.94 67 GLU A O 1
ATOM 574 N N . ILE A 1 68 ? 5.397 -9.230 -10.846 1.00 81.00 68 ILE A N 1
ATOM 575 C CA . ILE A 1 68 ? 4.857 -7.869 -10.968 1.00 81.00 68 ILE A CA 1
ATOM 576 C C . ILE A 1 68 ? 5.972 -6.815 -10.958 1.00 81.00 68 ILE A C 1
ATOM 578 O O . ILE A 1 68 ? 5.855 -5.808 -11.656 1.00 81.00 68 ILE A O 1
ATOM 582 N N . VAL A 1 69 ? 7.030 -7.034 -10.168 1.00 85.00 69 VAL A N 1
ATOM 583 C CA . VAL A 1 69 ? 8.075 -6.034 -9.897 1.00 85.00 69 VAL A CA 1
ATOM 584 C C . VAL A 1 69 ? 9.471 -6.593 -10.139 1.00 85.00 69 VAL A C 1
ATOM 586 O O . VAL A 1 69 ? 10.206 -6.036 -10.944 1.00 85.00 69 VAL A O 1
ATOM 589 N N . TYR A 1 70 ? 9.869 -7.688 -9.483 1.00 86.12 70 TYR A N 1
ATOM 590 C CA . TYR A 1 70 ? 11.298 -8.019 -9.393 1.00 86.12 70 TYR A CA 1
ATOM 591 C C . TYR A 1 70 ? 11.910 -8.426 -10.732 1.00 86.12 70 TYR A C 1
ATOM 593 O O . TYR A 1 70 ? 12.980 -7.931 -11.074 1.00 86.12 70 TYR A O 1
ATOM 601 N N . ALA A 1 71 ? 11.259 -9.302 -11.500 1.00 80.75 71 ALA A N 1
ATOM 602 C CA . ALA A 1 71 ? 11.765 -9.697 -12.810 1.00 80.75 71 ALA A CA 1
ATOM 603 C C . ALA A 1 71 ? 11.788 -8.510 -13.797 1.00 80.75 71 ALA A C 1
ATOM 605 O O . ALA A 1 71 ? 12.837 -8.291 -14.406 1.00 80.75 71 ALA A O 1
ATOM 606 N N . PRO A 1 72 ? 10.718 -7.695 -13.926 1.00 83.75 72 PRO A N 1
ATOM 607 C CA . PRO A 1 72 ? 10.768 -6.464 -14.717 1.00 83.75 72 PRO A CA 1
ATOM 608 C C . PRO A 1 72 ? 11.875 -5.488 -14.293 1.00 83.75 72 PRO A C 1
ATOM 610 O O . PRO A 1 72 ? 12.618 -5.009 -15.146 1.00 83.75 72 PRO A O 1
ATOM 613 N N . GLU A 1 73 ? 12.025 -5.215 -12.996 1.00 82.94 73 GLU A N 1
ATOM 614 C CA . GLU A 1 73 ? 13.011 -4.253 -12.490 1.00 82.94 73 GLU A CA 1
ATOM 615 C C . GLU A 1 73 ? 14.446 -4.764 -12.650 1.00 82.94 73 GLU A C 1
ATOM 617 O O . GLU A 1 73 ? 15.311 -4.007 -13.077 1.00 82.94 73 GLU A O 1
ATOM 622 N N . ARG A 1 74 ? 14.711 -6.058 -12.421 1.00 82.00 74 ARG A N 1
ATOM 623 C CA . ARG A 1 74 ? 16.041 -6.657 -12.650 1.00 82.00 74 ARG A CA 1
ATOM 624 C C . ARG A 1 74 ? 16.473 -6.612 -14.116 1.00 82.00 74 ARG A C 1
ATOM 626 O O . ARG A 1 74 ? 17.665 -6.507 -14.385 1.00 82.00 74 ARG A O 1
ATOM 633 N N . LEU A 1 75 ? 15.529 -6.676 -15.063 1.00 84.56 75 LEU A N 1
ATOM 634 C CA . LEU A 1 75 ? 15.825 -6.505 -16.493 1.00 84.56 75 LEU A CA 1
ATOM 635 C C . LEU A 1 75 ? 16.260 -5.072 -16.833 1.00 84.56 75 LEU A C 1
ATOM 637 O O . LEU A 1 75 ? 17.003 -4.872 -17.792 1.00 84.56 75 LEU A O 1
ATOM 641 N N . LEU A 1 76 ? 15.781 -4.083 -16.076 1.00 85.19 76 LEU A N 1
ATOM 642 C CA . LEU A 1 76 ? 16.114 -2.670 -16.263 1.00 85.19 76 LEU A CA 1
ATOM 643 C C . LEU A 1 76 ? 17.336 -2.250 -15.436 1.00 85.19 76 LEU A C 1
ATOM 645 O O . LEU A 1 76 ? 18.086 -1.365 -15.848 1.00 85.19 76 LEU A O 1
ATOM 649 N N . ASN A 1 77 ? 17.531 -2.884 -14.282 1.00 84.44 77 ASN A N 1
ATOM 650 C CA . ASN A 1 77 ? 18.592 -2.615 -13.331 1.00 84.44 77 ASN A CA 1
ATOM 651 C C . ASN A 1 77 ? 19.058 -3.916 -12.658 1.00 84.44 77 ASN A C 1
ATOM 653 O O . ASN A 1 77 ? 18.447 -4.396 -11.704 1.00 84.44 77 ASN A O 1
ATOM 657 N N . GLU A 1 78 ? 20.195 -4.446 -13.107 1.00 84.31 78 GLU A N 1
ATOM 658 C CA . GLU A 1 78 ? 20.780 -5.683 -12.572 1.00 84.31 78 GLU A CA 1
ATOM 659 C C . GLU A 1 78 ? 21.116 -5.605 -11.071 1.00 84.31 78 GLU A C 1
ATOM 661 O O . GLU A 1 78 ? 21.231 -6.642 -10.423 1.00 84.31 78 GLU A O 1
ATOM 666 N N . SER A 1 79 ? 21.247 -4.399 -10.500 1.00 87.56 79 SER A N 1
ATOM 667 C CA . SER A 1 79 ? 21.504 -4.197 -9.069 1.00 87.56 79 SER A CA 1
ATOM 668 C C . SER A 1 79 ? 20.228 -4.071 -8.225 1.00 87.56 79 SER A C 1
ATOM 670 O O . SER A 1 79 ? 20.295 -3.575 -7.100 1.00 87.56 79 SER A O 1
ATOM 672 N N . PHE A 1 80 ? 19.055 -4.405 -8.769 1.00 86.75 80 PHE A N 1
ATOM 673 C CA . PHE A 1 80 ? 17.797 -4.337 -8.031 1.00 86.75 80 PHE A CA 1
ATOM 674 C C . PHE A 1 80 ? 17.747 -5.388 -6.911 1.00 86.75 80 PHE A C 1
ATOM 676 O O . PHE A 1 80 ? 17.761 -6.597 -7.164 1.00 86.75 80 PHE A O 1
ATOM 683 N N . GLU A 1 81 ? 17.586 -4.914 -5.676 1.00 89.94 81 GLU A N 1
ATOM 684 C CA . GLU A 1 81 ? 17.468 -5.746 -4.480 1.00 89.94 81 GLU A CA 1
ATOM 685 C C . GLU A 1 81 ? 16.028 -5.739 -3.947 1.00 89.94 81 GLU A C 1
ATOM 687 O O . GLU A 1 81 ? 15.502 -4.719 -3.495 1.00 89.94 81 GLU A O 1
ATOM 692 N N . SER A 1 82 ? 15.379 -6.908 -3.947 1.00 88.56 82 SER A N 1
ATOM 693 C CA . SER A 1 82 ? 13.977 -7.050 -3.520 1.00 88.56 82 SER A CA 1
ATOM 694 C C . SER A 1 82 ? 13.749 -6.661 -2.058 1.00 88.56 82 SER A C 1
ATOM 696 O O . SER A 1 82 ? 12.684 -6.153 -1.699 1.00 88.56 82 SER A O 1
ATOM 698 N N . ASP A 1 83 ? 14.743 -6.896 -1.200 1.00 90.50 83 ASP A N 1
ATOM 699 C CA . ASP A 1 83 ? 14.674 -6.519 0.213 1.00 90.50 83 ASP A CA 1
ATOM 700 C C . ASP A 1 83 ? 14.761 -5.007 0.411 1.00 90.50 83 ASP A C 1
ATOM 702 O O . ASP A 1 83 ? 14.107 -4.472 1.305 1.00 90.50 83 ASP A O 1
ATOM 706 N N . GLU A 1 84 ? 15.516 -4.302 -0.434 1.00 89.75 84 GLU A N 1
ATOM 707 C CA . GLU A 1 84 ? 15.564 -2.843 -0.394 1.00 89.75 84 GLU A CA 1
ATOM 708 C C . GLU A 1 84 ? 14.224 -2.247 -0.828 1.00 89.75 84 GLU A C 1
ATOM 710 O O . GLU A 1 84 ? 13.679 -1.396 -0.120 1.00 89.75 84 GLU A O 1
ATOM 715 N N . TYR A 1 85 ? 13.658 -2.765 -1.923 1.00 91.38 85 TYR A N 1
ATOM 716 C CA . TYR A 1 85 ? 12.343 -2.369 -2.424 1.00 91.38 85 TYR A CA 1
ATOM 717 C C . TYR A 1 85 ? 11.243 -2.553 -1.368 1.00 91.38 85 TYR A C 1
ATOM 719 O O . TYR A 1 85 ? 10.489 -1.629 -1.078 1.00 91.38 85 TYR A O 1
ATOM 727 N N . THR A 1 86 ? 11.170 -3.726 -0.732 1.00 94.75 86 THR A N 1
ATOM 728 C CA . THR A 1 86 ? 10.092 -4.053 0.222 1.00 94.75 86 THR A CA 1
ATOM 729 C C . THR A 1 86 ? 10.259 -3.431 1.610 1.00 94.75 86 THR A C 1
ATOM 731 O O . THR A 1 86 ? 9.311 -3.427 2.397 1.00 94.75 86 THR A O 1
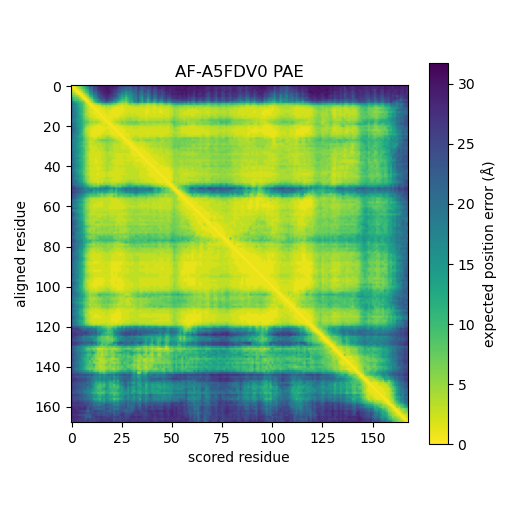ATOM 734 N N . ARG A 1 87 ? 11.429 -2.867 1.935 1.00 93.06 87 ARG A N 1
ATOM 735 C CA . ARG A 1 87 ? 11.792 -2.434 3.296 1.00 93.06 87 ARG A CA 1
ATOM 736 C C . ARG A 1 87 ? 10.778 -1.491 3.949 1.00 93.06 87 ARG A C 1
ATOM 738 O O . ARG A 1 87 ? 10.441 -1.663 5.122 1.00 93.06 87 ARG A O 1
ATOM 745 N N . THR A 1 88 ? 10.314 -0.472 3.229 1.00 90.81 88 THR A N 1
ATOM 746 C CA . THR A 1 88 ? 9.354 0.518 3.755 1.00 90.81 88 THR A CA 1
ATOM 747 C C . THR A 1 88 ? 7.946 -0.065 3.863 1.00 90.81 88 THR A C 1
ATOM 749 O O . THR A 1 88 ? 7.259 0.169 4.858 1.00 90.81 88 THR A O 1
ATOM 752 N N . PHE A 1 89 ? 7.539 -0.894 2.902 1.00 94.38 89 PHE A N 1
ATOM 753 C CA . PHE A 1 89 ? 6.251 -1.588 2.922 1.00 94.38 89 PHE A CA 1
ATOM 754 C C . PHE A 1 89 ? 6.154 -2.566 4.097 1.00 94.38 89 PHE A C 1
ATOM 756 O O . PHE A 1 89 ? 5.141 -2.576 4.799 1.00 94.38 89 PHE A O 1
ATOM 763 N N . ASP A 1 90 ? 7.227 -3.314 4.366 1.00 94.19 90 ASP A N 1
ATOM 764 C CA . ASP A 1 90 ? 7.354 -4.214 5.515 1.00 94.19 90 ASP A CA 1
ATOM 765 C C . ASP A 1 90 ? 7.303 -3.456 6.843 1.00 94.19 90 ASP A C 1
ATOM 767 O O . ASP A 1 90 ? 6.644 -3.900 7.786 1.00 94.19 90 ASP A O 1
ATOM 771 N N . LYS A 1 91 ? 7.969 -2.294 6.925 1.00 91.88 91 LYS A N 1
ATOM 772 C CA . LYS A 1 91 ? 7.923 -1.419 8.107 1.00 91.88 91 LYS A CA 1
ATOM 773 C C . LYS A 1 91 ? 6.479 -1.056 8.449 1.00 91.88 91 LYS A C 1
ATOM 775 O O . LYS A 1 91 ? 6.076 -1.230 9.596 1.00 91.88 91 LYS A O 1
ATOM 780 N N . PHE A 1 92 ? 5.692 -0.611 7.471 1.00 91.25 92 PHE A N 1
ATOM 781 C CA . PHE A 1 92 ? 4.284 -0.282 7.692 1.00 91.25 92 PHE A CA 1
ATOM 782 C C . PHE A 1 92 ? 3.412 -1.516 7.927 1.00 91.25 92 PHE A C 1
ATOM 784 O O . PHE A 1 92 ? 2.534 -1.486 8.790 1.00 91.25 92 PHE A O 1
ATOM 791 N N . ALA A 1 93 ? 3.679 -2.634 7.253 1.00 91.56 93 ALA A N 1
ATOM 792 C CA . ALA A 1 93 ? 2.931 -3.865 7.479 1.00 91.56 93 ALA A CA 1
ATOM 793 C C . ALA A 1 93 ? 3.065 -4.374 8.920 1.00 91.56 93 ALA A C 1
ATOM 795 O O . ALA A 1 93 ? 2.068 -4.765 9.531 1.00 91.56 93 ALA A O 1
ATOM 796 N N . LYS A 1 94 ? 4.254 -4.238 9.522 1.00 89.94 94 LYS A N 1
ATOM 797 C CA . LYS A 1 94 ? 4.483 -4.527 10.948 1.00 89.94 94 LYS A CA 1
ATOM 798 C C . LYS A 1 94 ? 3.694 -3.611 11.887 1.00 89.94 94 LYS A C 1
ATOM 800 O O . LYS A 1 94 ? 3.452 -3.996 13.027 1.00 89.94 94 LYS A O 1
ATOM 805 N N . GLN A 1 95 ? 3.250 -2.447 11.403 1.00 87.88 95 GLN A N 1
ATOM 806 C CA . GLN A 1 95 ? 2.356 -1.511 12.099 1.00 87.88 95 GLN A CA 1
ATOM 807 C C . GLN A 1 95 ? 0.858 -1.751 11.813 1.00 87.88 95 GLN A C 1
ATOM 809 O O . GLN A 1 95 ? 0.005 -0.944 12.202 1.00 87.88 95 GLN A O 1
ATOM 814 N N . GLY A 1 96 ? 0.526 -2.859 11.141 1.00 86.44 96 GLY A N 1
ATOM 815 C CA . GLY A 1 96 ? -0.844 -3.264 10.830 1.00 86.44 96 GLY A CA 1
ATOM 816 C C . GLY A 1 96 ? -1.391 -2.700 9.516 1.00 86.44 96 GLY A C 1
ATOM 817 O O . GLY A 1 96 ? -2.606 -2.714 9.314 1.00 86.44 96 GLY A O 1
ATOM 818 N N . PHE A 1 97 ? -0.530 -2.181 8.633 1.00 90.31 97 PHE A N 1
ATOM 819 C CA . PHE A 1 97 ? -0.949 -1.670 7.327 1.00 90.31 97 PHE A CA 1
ATOM 820 C C . PHE A 1 97 ? -0.912 -2.746 6.240 1.00 90.31 97 PHE A C 1
ATOM 822 O O . PHE A 1 97 ? 0.050 -3.490 6.094 1.00 90.31 97 PHE A O 1
ATOM 829 N N . PHE A 1 98 ? -1.939 -2.775 5.404 1.00 91.69 98 PHE A N 1
ATOM 830 C CA . PHE A 1 98 ? -1.828 -3.354 4.074 1.00 91.69 98 PHE A CA 1
ATOM 831 C C . PHE A 1 98 ? -1.137 -2.313 3.196 1.00 91.69 98 PHE A C 1
ATOM 833 O O . PHE A 1 98 ? -1.671 -1.221 2.991 1.00 91.69 98 PHE A O 1
ATOM 840 N N . SER A 1 99 ? 0.073 -2.634 2.753 1.00 93.06 99 SER A N 1
ATOM 841 C CA . SER A 1 99 ? 0.969 -1.707 2.069 1.00 93.06 99 SER A CA 1
ATOM 842 C C . SER A 1 99 ? 0.975 -1.989 0.571 1.00 93.06 99 SER A C 1
ATOM 844 O O . SER A 1 99 ? 1.343 -3.086 0.148 1.00 93.06 99 SER A O 1
ATOM 846 N N . PHE A 1 100 ? 0.585 -0.995 -0.219 1.00 92.50 100 PHE A N 1
ATOM 847 C CA . PHE A 1 100 ? 0.449 -1.073 -1.669 1.00 92.50 100 PHE A CA 1
ATOM 848 C C . PHE A 1 100 ? 1.425 -0.138 -2.367 1.00 92.50 100 PHE A C 1
ATOM 850 O O . PHE A 1 100 ? 1.724 0.942 -1.857 1.00 92.50 100 PHE A O 1
ATOM 857 N N . ASP A 1 101 ? 1.848 -0.538 -3.558 1.00 90.56 101 ASP A N 1
ATOM 858 C CA . ASP A 1 101 ? 2.641 0.282 -4.466 1.00 90.56 101 ASP A CA 1
ATOM 859 C C . ASP A 1 101 ? 1.932 0.435 -5.810 1.00 90.56 101 ASP A C 1
ATOM 861 O O . ASP A 1 101 ? 1.081 -0.376 -6.197 1.00 90.56 101 ASP A O 1
ATOM 865 N N . LYS A 1 102 ? 2.267 1.496 -6.535 1.00 83.25 102 LYS A N 1
ATOM 866 C CA . LYS A 1 102 ? 1.731 1.744 -7.865 1.00 83.25 102 LYS A CA 1
ATOM 867 C C . LYS A 1 102 ? 2.266 0.716 -8.854 1.00 83.25 102 LYS A C 1
ATOM 869 O O . LYS A 1 102 ? 3.465 0.521 -9.016 1.00 83.25 102 LYS A O 1
ATOM 874 N N . THR A 1 103 ? 1.359 0.120 -9.617 1.00 80.50 103 THR A N 1
ATOM 875 C CA . THR A 1 103 ? 1.740 -0.744 -10.735 1.00 80.50 103 THR A CA 1
ATOM 876 C C . THR A 1 103 ? 2.190 0.108 -11.916 1.00 80.50 103 THR A C 1
ATOM 878 O O . THR A 1 103 ? 1.513 1.069 -12.288 1.00 80.50 103 THR A O 1
ATOM 881 N N . ASN A 1 104 ? 3.315 -0.267 -12.534 1.00 75.31 104 ASN A N 1
ATOM 882 C CA . ASN A 1 104 ? 3.918 0.441 -13.664 1.00 75.31 104 ASN A CA 1
ATOM 883 C C . ASN A 1 104 ? 4.121 1.937 -13.362 1.00 75.31 104 ASN A C 1
ATOM 885 O O . ASN A 1 104 ? 3.374 2.798 -13.840 1.00 75.31 104 ASN A O 1
ATOM 889 N N . ILE A 1 105 ? 5.132 2.251 -12.549 1.00 72.56 105 ILE A N 1
ATOM 890 C CA . ILE A 1 105 ? 5.419 3.620 -12.100 1.00 72.56 105 ILE A CA 1
ATOM 891 C C . ILE A 1 105 ? 5.567 4.608 -13.270 1.00 72.56 105 ILE A C 1
ATOM 893 O O . ILE A 1 105 ? 5.110 5.745 -13.164 1.00 72.56 105 ILE A O 1
ATOM 897 N N . SER A 1 106 ? 6.068 4.137 -14.418 1.00 72.00 106 SER A N 1
ATOM 898 C CA . SER A 1 106 ? 6.306 4.945 -15.618 1.00 72.00 106 SER A CA 1
ATOM 899 C C . SER A 1 106 ? 5.042 5.518 -16.279 1.00 72.00 106 SER A C 1
ATOM 901 O O . SER A 1 106 ? 5.132 6.535 -16.966 1.00 72.00 106 SER A O 1
ATOM 903 N N . ASP A 1 107 ? 3.863 4.918 -16.059 1.00 69.94 107 ASP A N 1
ATOM 904 C CA . ASP A 1 107 ? 2.595 5.404 -16.617 1.00 69.94 107 ASP A CA 1
ATOM 905 C C . ASP A 1 107 ? 1.796 6.216 -15.580 1.00 69.94 107 ASP A C 1
ATOM 907 O O . ASP A 1 107 ? 1.121 5.626 -14.732 1.00 69.94 107 ASP A O 1
ATOM 911 N N . PRO A 1 108 ? 1.788 7.561 -15.633 1.00 67.44 108 PRO A N 1
ATOM 912 C CA . PRO A 1 108 ? 1.092 8.395 -14.649 1.00 67.44 108 PRO A CA 1
ATOM 913 C C . PRO A 1 108 ? -0.442 8.283 -14.700 1.00 67.44 108 PRO A C 1
ATOM 915 O O . PRO A 1 108 ? -1.117 8.779 -13.793 1.00 67.44 108 PRO A O 1
ATOM 918 N N . TYR A 1 109 ? -1.003 7.670 -15.750 1.00 68.44 109 TYR A N 1
ATOM 919 C CA . TYR A 1 109 ? -2.439 7.423 -15.890 1.00 68.44 109 TYR A CA 1
ATOM 920 C C . TYR A 1 109 ? -2.856 6.044 -15.384 1.00 68.44 109 TYR A C 1
ATOM 922 O O . TYR A 1 109 ? -4.056 5.823 -15.191 1.00 68.44 109 TYR A O 1
ATOM 930 N N . ASN A 1 110 ? -1.900 5.145 -15.132 1.00 68.56 110 ASN A N 1
ATOM 931 C CA . ASN A 1 110 ? -2.182 3.879 -14.480 1.00 68.56 110 ASN A CA 1
ATOM 932 C C . ASN A 1 110 ? -2.622 4.143 -13.034 1.00 68.56 110 ASN A C 1
ATOM 934 O O . ASN A 1 110 ? -1.897 4.750 -12.246 1.00 68.56 110 ASN A O 1
ATOM 938 N N . LYS A 1 111 ? -3.838 3.705 -12.708 1.00 69.88 111 LYS A N 1
ATOM 939 C CA . LYS A 1 111 ? -4.453 3.853 -11.380 1.00 69.88 111 LYS A CA 1
ATOM 940 C C . LYS A 1 111 ? -4.431 2.559 -10.571 1.00 69.88 111 LYS A C 1
ATOM 942 O O . LYS A 1 111 ? -5.096 2.486 -9.546 1.00 69.88 111 LYS A O 1
ATOM 947 N N . SER A 1 112 ? -3.730 1.545 -11.064 1.00 78.12 112 SER A N 1
ATOM 948 C CA . SER A 1 112 ? -3.694 0.221 -10.457 1.00 78.12 112 SER A CA 1
ATOM 949 C C . SER A 1 112 ? -2.579 0.169 -9.428 1.00 78.12 112 SER A C 1
ATOM 951 O O . SER A 1 112 ? -1.459 0.623 -9.676 1.00 78.12 112 SER A O 1
ATOM 953 N N . PHE A 1 113 ? -2.870 -0.451 -8.297 1.00 83.75 113 PHE A N 1
ATOM 954 C CA . PHE A 1 113 ? -1.921 -0.676 -7.219 1.00 83.75 113 PHE A CA 1
ATOM 955 C C . PHE A 1 113 ? -1.796 -2.177 -6.978 1.00 83.75 113 PHE A C 1
ATOM 957 O O . PHE A 1 113 ? -2.724 -2.934 -7.253 1.00 83.75 113 PHE A O 1
ATOM 964 N N . HIS A 1 114 ? -0.649 -2.623 -6.487 1.00 86.00 114 HIS A N 1
ATOM 965 C CA . HIS A 1 114 ? -0.456 -4.011 -6.093 1.00 86.00 114 HIS A CA 1
ATOM 966 C C . HIS A 1 114 ? -0.050 -4.079 -4.629 1.00 86.00 114 HIS A C 1
ATOM 968 O O . HIS A 1 114 ? 0.658 -3.218 -4.109 1.00 86.00 114 HIS A O 1
ATOM 974 N N . LEU A 1 115 ? -0.534 -5.113 -3.947 1.00 89.81 115 LEU A N 1
ATOM 975 C CA . LEU A 1 115 ? -0.159 -5.374 -2.568 1.00 89.81 115 LEU A CA 1
ATOM 976 C C . LEU A 1 115 ? 1.310 -5.794 -2.521 1.00 89.81 115 LEU A C 1
ATOM 978 O O . LEU A 1 115 ? 1.702 -6.709 -3.249 1.00 89.81 115 LEU A O 1
ATOM 982 N N . VAL A 1 116 ? 2.084 -5.170 -1.639 1.00 92.62 116 VAL A N 1
ATOM 983 C CA . VAL A 1 116 ? 3.491 -5.508 -1.402 1.00 92.62 116 VAL A CA 1
ATOM 984 C C . VAL A 1 116 ? 3.613 -6.355 -0.142 1.00 92.62 116 VAL A C 1
ATOM 986 O O . VAL A 1 116 ? 4.024 -7.513 -0.222 1.00 92.62 116 VAL A O 1
ATOM 989 N N . SER A 1 117 ? 3.158 -5.826 0.995 1.00 93.00 117 SER A N 1
ATOM 990 C CA . SER A 1 117 ? 3.279 -6.478 2.307 1.00 93.00 117 SER A CA 1
ATOM 991 C C . SER A 1 117 ? 2.034 -6.251 3.157 1.00 93.00 117 SER A C 1
ATOM 993 O O . SER A 1 117 ? 1.377 -5.214 3.048 1.00 93.00 117 SER A O 1
ATOM 995 N N . PHE A 1 118 ? 1.696 -7.217 4.011 1.00 91.69 118 PHE A N 1
ATOM 996 C CA . PHE A 1 118 ? 0.504 -7.155 4.858 1.00 91.69 118 PHE A CA 1
ATOM 997 C C . PHE A 1 118 ? 0.667 -7.927 6.175 1.00 91.69 118 PHE A C 1
ATOM 999 O O . PHE A 1 118 ? 1.424 -8.898 6.225 1.00 91.69 118 PHE A O 1
ATOM 1006 N N . PRO A 1 119 ? -0.059 -7.541 7.242 1.00 89.88 119 PRO A N 1
ATOM 1007 C CA . PRO A 1 119 ? -0.096 -8.295 8.490 1.00 89.88 119 PRO A CA 1
ATOM 1008 C C . PRO A 1 119 ? -0.859 -9.619 8.320 1.00 89.88 119 PRO A C 1
ATOM 1010 O O . PRO A 1 119 ? -1.945 -9.670 7.736 1.00 89.88 119 PRO A O 1
ATOM 1013 N N . THR A 1 120 ? -0.306 -10.700 8.867 1.00 85.75 120 THR A N 1
ATOM 1014 C CA . THR A 1 120 ? -0.900 -12.051 8.822 1.00 85.75 120 THR A CA 1
ATOM 1015 C C . THR A 1 120 ? -1.926 -12.272 9.931 1.00 85.75 120 THR A C 1
ATOM 1017 O O . THR A 1 120 ? -2.937 -12.951 9.728 1.00 85.75 120 THR A O 1
ATOM 1020 N N . ASP A 1 121 ? -1.715 -11.655 11.092 1.00 74.50 121 ASP A N 1
ATOM 1021 C CA . ASP A 1 121 ? -2.607 -11.788 12.236 1.00 74.50 121 ASP A CA 1
ATOM 1022 C C . ASP A 1 121 ? -3.758 -10.778 12.166 1.00 74.50 121 ASP A C 1
ATOM 1024 O O . ASP A 1 121 ? -3.736 -9.704 12.762 1.00 74.50 121 ASP A O 1
ATOM 1028 N N . ARG A 1 122 ? -4.791 -11.143 11.402 1.00 62.72 122 ARG A N 1
ATOM 1029 C CA . ARG A 1 122 ? -6.032 -10.359 11.285 1.00 62.72 122 ARG A CA 1
ATOM 1030 C C . ARG A 1 122 ? -6.909 -10.426 12.541 1.00 62.72 122 ARG A C 1
ATOM 1032 O O . ARG A 1 122 ? -7.885 -9.688 12.633 1.00 62.72 122 ARG A O 1
ATOM 1039 N N . LYS A 1 123 ? -6.645 -11.370 13.455 1.00 54.78 123 LYS A N 1
ATOM 1040 C CA . LYS A 1 123 ? -7.553 -11.708 14.566 1.00 54.78 123 LYS A CA 1
ATOM 1041 C C . LYS A 1 123 ? -7.234 -10.945 15.845 1.00 54.78 123 LYS A C 1
ATOM 1043 O O . LYS A 1 123 ? -8.138 -10.735 16.652 1.00 54.78 123 LYS A O 1
ATOM 1048 N N . ASN A 1 124 ? -5.997 -10.486 16.003 1.00 53.34 124 ASN A N 1
ATOM 1049 C CA . ASN A 1 124 ? -5.619 -9.599 17.090 1.00 53.34 124 ASN A CA 1
ATOM 1050 C C . ASN A 1 124 ? -5.857 -8.147 16.664 1.00 53.34 124 ASN A C 1
ATOM 1052 O O . ASN A 1 124 ? -5.051 -7.532 15.976 1.00 53.34 124 ASN A O 1
ATOM 1056 N N . SER A 1 125 ? -7.041 -7.658 17.042 1.00 54.84 125 SER A N 1
ATOM 1057 C CA . SER A 1 125 ? -7.562 -6.301 16.870 1.00 54.84 125 SER A CA 1
ATOM 1058 C C . SER A 1 125 ? -6.477 -5.247 16.669 1.00 54.84 125 SER A C 1
ATOM 1060 O O . SER A 1 125 ? -5.741 -4.931 17.609 1.00 54.84 125 SER A O 1
ATOM 1062 N N . ILE A 1 126 ? -6.441 -4.641 15.479 1.00 62.00 126 ILE A N 1
ATOM 1063 C CA . ILE A 1 126 ? -5.816 -3.329 15.321 1.00 62.00 126 ILE A CA 1
ATOM 1064 C C . ILE A 1 126 ? -6.362 -2.451 16.442 1.00 62.00 126 ILE A C 1
ATOM 1066 O O . ILE A 1 126 ? -7.586 -2.394 16.609 1.00 62.00 126 ILE A O 1
ATOM 1070 N N . PRO A 1 127 ? -5.502 -1.814 17.250 1.00 59.41 127 PRO A N 1
ATOM 1071 C CA . PRO A 1 127 ? -5.995 -1.025 18.359 1.00 59.41 127 PRO A CA 1
ATOM 1072 C C . PRO A 1 127 ? -6.963 0.023 17.847 1.00 59.41 127 PRO A C 1
ATOM 1074 O O . PRO A 1 127 ? -6.644 0.787 16.931 1.00 59.41 127 PRO A O 1
ATOM 1077 N N . LYS A 1 128 ? -8.162 -0.005 18.437 1.00 57.25 128 LYS A N 1
ATOM 1078 C CA . LYS A 1 128 ? -9.240 0.949 18.161 1.00 57.25 128 LYS A CA 1
ATOM 1079 C C . LYS A 1 128 ? -8.791 2.381 18.439 1.00 57.25 128 LYS A C 1
ATOM 1081 O O . LYS A 1 128 ? -9.281 3.304 17.801 1.00 57.25 128 LYS A O 1
ATOM 1086 N N . ASP A 1 129 ? -7.823 2.535 19.338 1.00 53.69 129 ASP A N 1
ATOM 1087 C CA . ASP A 1 129 ? -7.139 3.787 19.611 1.00 53.69 129 ASP A CA 1
ATOM 1088 C C . ASP A 1 129 ? -6.091 4.040 18.530 1.00 53.69 129 ASP A C 1
ATOM 1090 O O . ASP A 1 129 ? -4.897 3.803 18.707 1.00 53.69 129 ASP A O 1
ATOM 1094 N N . ASN A 1 130 ? -6.543 4.519 17.377 1.00 62.97 130 ASN A N 1
ATOM 1095 C CA . ASN A 1 130 ? -5.659 5.261 16.505 1.00 62.97 130 ASN A CA 1
ATOM 1096 C C . ASN A 1 130 ? -6.167 6.693 16.432 1.00 62.97 130 ASN A C 1
ATOM 1098 O O . ASN A 1 130 ? -7.199 6.956 15.826 1.00 62.97 130 ASN A O 1
ATOM 1102 N N . GLN A 1 131 ? -5.414 7.626 17.011 1.00 72.62 131 GLN A N 1
ATOM 1103 C CA . GLN A 1 131 ? -5.689 9.066 16.946 1.00 72.62 131 GLN A CA 1
ATOM 1104 C C . GLN A 1 131 ? -5.937 9.581 15.514 1.00 72.62 131 GLN A C 1
ATOM 1106 O O . GLN A 1 131 ? -6.507 10.653 15.326 1.00 72.62 131 GLN A O 1
ATOM 1111 N N . PHE A 1 132 ? -5.528 8.815 14.496 1.00 78.19 132 PHE A N 1
ATOM 1112 C CA . PHE A 1 132 ? -5.712 9.147 13.093 1.00 78.19 132 PHE A CA 1
ATOM 1113 C C . PHE A 1 132 ? -7.030 8.656 12.468 1.00 78.19 132 PHE A C 1
ATOM 1115 O O . PHE A 1 132 ? -7.407 9.150 11.404 1.00 78.19 132 PHE A O 1
ATO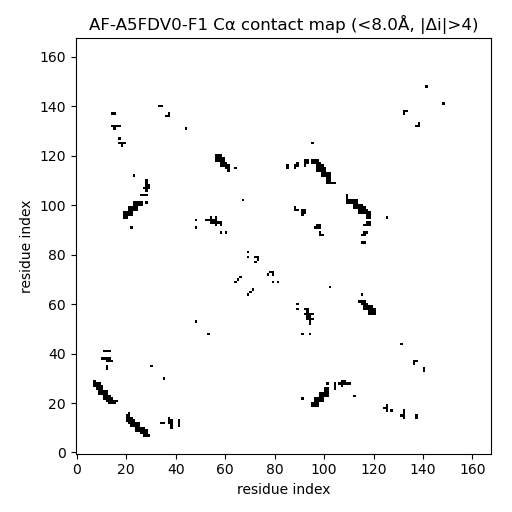M 1122 N N . SER A 1 133 ? -7.775 7.736 13.100 1.00 68.19 133 SER A N 1
ATOM 1123 C CA . SER A 1 133 ? -9.061 7.262 12.555 1.00 68.19 133 SER A CA 1
ATOM 1124 C C . SER A 1 133 ? -10.111 8.368 12.500 1.00 68.19 133 SER A C 1
ATOM 1126 O O . SER A 1 133 ? -10.956 8.373 11.606 1.00 68.19 133 SER A O 1
ATOM 1128 N N . ASP A 1 134 ? -10.016 9.339 13.409 1.00 68.19 134 ASP A N 1
ATOM 1129 C CA . ASP A 1 134 ? -10.942 10.462 13.506 1.00 68.19 134 ASP A CA 1
ATOM 1130 C C . ASP A 1 134 ? -10.586 11.674 12.641 1.00 68.19 134 ASP A C 1
ATOM 1132 O O . ASP A 1 134 ? -11.358 12.642 12.619 1.00 68.19 134 ASP A O 1
ATOM 1136 N N . LEU A 1 135 ? -9.462 11.626 11.914 1.00 76.44 135 LEU A N 1
ATOM 1137 C CA . LEU A 1 135 ? -9.050 12.716 11.034 1.00 76.44 135 LEU A CA 1
ATOM 1138 C C . LEU A 1 135 ? -10.152 13.030 10.026 1.00 76.44 135 LEU A C 1
ATOM 1140 O O . LEU A 1 135 ? -10.719 12.143 9.380 1.00 76.44 135 LEU A O 1
ATOM 1144 N N . ARG A 1 136 ? -10.442 14.324 9.877 1.00 73.38 136 ARG A N 1
ATOM 1145 C CA . ARG A 1 136 ? -11.507 14.823 9.005 1.00 73.38 136 ARG A CA 1
ATOM 1146 C C . ARG A 1 136 ? -11.328 14.327 7.575 1.00 73.38 136 ARG A C 1
ATOM 1148 O O . ARG A 1 136 ? -12.309 14.008 6.918 1.00 73.38 136 ARG A O 1
ATOM 1155 N N . GLU A 1 137 ? -10.095 14.262 7.097 1.00 75.75 137 GLU A N 1
ATOM 1156 C CA . GLU A 1 137 ? -9.743 13.847 5.742 1.00 75.75 137 GLU A CA 1
ATOM 1157 C C . GLU A 1 137 ? -10.080 12.371 5.513 1.00 75.75 137 GLU A C 1
ATOM 1159 O O . GLU A 1 137 ? -10.642 12.022 4.475 1.00 75.75 137 GLU A O 1
ATOM 1164 N N . ASN A 1 138 ? -9.824 11.534 6.522 1.00 72.00 138 ASN A N 1
ATOM 1165 C CA . ASN A 1 138 ? -10.199 10.128 6.513 1.00 72.00 138 ASN A CA 1
ATOM 1166 C C . ASN A 1 138 ? -11.731 9.990 6.538 1.00 72.00 138 ASN A C 1
ATOM 1168 O O . ASN A 1 138 ? -12.297 9.359 5.654 1.00 72.00 138 ASN A O 1
ATOM 1172 N N . LYS A 1 139 ? -12.433 10.693 7.440 1.00 71.75 139 LYS A N 1
ATOM 1173 C CA . LYS A 1 139 ? -13.912 10.696 7.490 1.00 71.75 139 LYS A CA 1
ATOM 1174 C C . LYS A 1 139 ? -14.555 11.145 6.181 1.00 71.75 139 LYS A C 1
ATOM 1176 O O . LYS A 1 139 ? -15.450 10.481 5.683 1.00 71.75 139 LYS A O 1
ATOM 1181 N N . VAL A 1 140 ? -14.058 12.222 5.572 1.00 70.88 140 VAL A N 1
ATOM 1182 C CA . VAL A 1 140 ? -14.563 12.724 4.284 1.00 70.88 1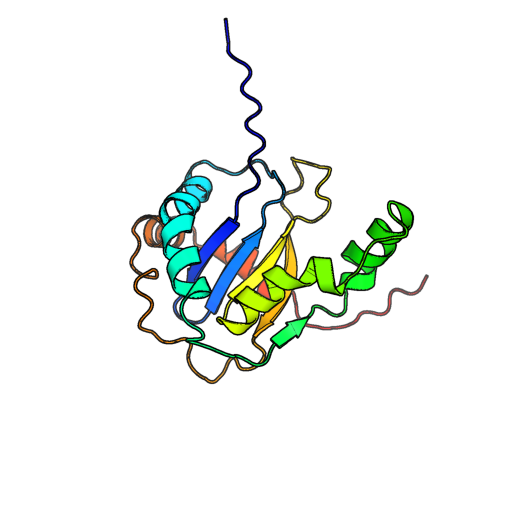40 VAL A CA 1
ATOM 1183 C C . VAL A 1 140 ? -14.394 11.690 3.169 1.00 70.88 140 VAL A C 1
ATOM 1185 O O . VAL A 1 140 ? -15.242 11.636 2.281 1.00 70.88 140 VAL A O 1
ATOM 1188 N N . LEU A 1 141 ? -13.329 10.883 3.190 1.00 69.06 141 LEU A N 1
ATOM 1189 C CA . LEU A 1 141 ? -13.163 9.775 2.250 1.00 69.06 141 LEU A CA 1
ATOM 1190 C C . LEU A 1 141 ? -14.204 8.673 2.502 1.00 69.06 141 LEU A C 1
ATOM 1192 O O . LEU A 1 141 ? -14.865 8.251 1.552 1.00 69.06 141 LEU A O 1
ATOM 1196 N N . LEU A 1 142 ? -14.362 8.249 3.762 1.00 67.19 142 LEU A N 1
ATOM 1197 C CA . LEU A 1 142 ? -15.291 7.183 4.159 1.00 67.19 142 LEU A CA 1
ATOM 1198 C C . LEU A 1 142 ? -16.760 7.566 3.903 1.00 67.19 142 LEU A C 1
ATOM 1200 O O . LEU A 1 142 ? -17.528 6.755 3.395 1.00 67.19 142 LEU A O 1
ATOM 1204 N N . ASP A 1 143 ? -17.132 8.817 4.175 1.00 68.12 143 ASP A N 1
ATOM 1205 C CA . ASP A 1 143 ? -18.498 9.328 4.018 1.00 68.12 143 ASP A CA 1
ATOM 1206 C C . ASP A 1 143 ? -18.886 9.540 2.546 1.00 68.12 143 ASP A C 1
ATOM 1208 O O . ASP A 1 143 ? -20.071 9.571 2.208 1.00 68.12 143 ASP A O 1
ATOM 1212 N N . ARG A 1 144 ? -17.905 9.740 1.652 1.00 57.28 144 ARG A N 1
ATOM 1213 C CA . ARG A 1 144 ? -18.179 10.141 0.265 1.00 57.28 144 ARG A CA 1
ATOM 1214 C C . ARG A 1 144 ? -18.447 8.997 -0.700 1.00 57.28 144 ARG A C 1
ATOM 1216 O O . ARG A 1 144 ? -19.062 9.281 -1.720 1.00 57.28 144 ARG A O 1
ATOM 1223 N N . ASN A 1 145 ? -17.996 7.764 -0.464 1.00 50.81 145 ASN A N 1
ATOM 1224 C CA . ASN A 1 145 ? -18.021 6.743 -1.519 1.00 50.81 145 ASN A CA 1
ATOM 1225 C C . ASN A 1 145 ? -18.003 5.293 -1.004 1.00 50.81 145 ASN A C 1
ATOM 1227 O O . ASN A 1 145 ? -16.942 4.664 -0.991 1.00 50.81 145 ASN A O 1
ATOM 1231 N N . GLY A 1 146 ? -19.178 4.685 -0.827 1.00 49.59 146 GLY A N 1
ATOM 1232 C CA . GLY A 1 146 ? -19.342 3.223 -0.939 1.00 49.59 146 GLY A CA 1
ATOM 1233 C C . GLY A 1 146 ? -19.075 2.688 -2.361 1.00 49.59 146 GLY A C 1
ATOM 1234 O O . GLY A 1 146 ? -19.817 1.859 -2.849 1.00 49.59 146 GLY A O 1
ATOM 1235 N N . ILE A 1 147 ? -18.108 3.262 -3.092 1.00 46.25 147 ILE A N 1
ATOM 1236 C CA . ILE A 1 147 ? -17.771 2.942 -4.492 1.00 46.25 147 ILE A CA 1
ATOM 1237 C C . ILE A 1 147 ? -16.247 2.913 -4.703 1.00 46.25 147 ILE A C 1
ATOM 1239 O O . ILE A 1 147 ? -15.764 2.083 -5.459 1.00 46.25 147 ILE A O 1
ATOM 1243 N N . LEU A 1 148 ? -15.455 3.761 -4.028 1.00 55.50 148 LEU A N 1
ATOM 1244 C CA . LEU A 1 148 ? -13.984 3.712 -4.145 1.00 55.50 148 LEU A CA 1
ATOM 1245 C C . LEU A 1 148 ? -13.373 2.750 -3.122 1.00 55.50 148 LEU A C 1
ATOM 1247 O O . LEU A 1 148 ? -12.470 1.985 -3.441 1.00 55.50 148 LEU A O 1
ATOM 1251 N N . ILE A 1 149 ? -13.904 2.777 -1.898 1.00 51.25 149 ILE A N 1
ATOM 1252 C CA . ILE A 1 149 ? -13.561 1.796 -0.875 1.00 51.25 149 ILE A CA 1
ATOM 1253 C C . ILE A 1 149 ? -14.017 0.428 -1.333 1.00 51.25 149 ILE A C 1
ATOM 1255 O O . ILE A 1 149 ? -13.213 -0.475 -1.262 1.00 51.25 149 ILE A O 1
ATOM 1259 N N . ASP A 1 150 ? -15.217 0.289 -1.894 1.00 48.44 150 ASP A N 1
ATOM 1260 C CA . ASP A 1 150 ? -15.685 -0.996 -2.409 1.00 48.44 150 ASP A CA 1
ATOM 1261 C C . ASP A 1 150 ? -14.834 -1.506 -3.568 1.00 48.44 150 ASP A C 1
ATOM 1263 O O . ASP A 1 150 ? -14.668 -2.703 -3.643 1.00 48.44 150 ASP A O 1
ATOM 1267 N N . GLN A 1 151 ? -14.217 -0.656 -4.398 1.00 52.41 151 GLN A N 1
ATOM 1268 C CA . GLN A 1 151 ? -13.256 -1.088 -5.427 1.00 52.41 151 GLN A CA 1
ATOM 1269 C C . GLN A 1 151 ? -11.894 -1.486 -4.853 1.00 52.41 151 GLN A C 1
ATOM 1271 O O . GLN A 1 151 ? -11.336 -2.488 -5.274 1.00 52.41 151 GLN A O 1
ATOM 1276 N N . ILE A 1 152 ? -11.365 -0.743 -3.875 1.00 50.75 152 ILE A N 1
ATOM 1277 C CA . ILE A 1 152 ? -10.118 -1.105 -3.177 1.00 50.75 152 ILE A CA 1
ATOM 1278 C C . ILE A 1 152 ? -10.342 -2.365 -2.331 1.00 50.75 152 ILE A C 1
ATOM 1280 O O . ILE A 1 152 ? -9.510 -3.259 -2.307 1.00 50.75 152 ILE A O 1
ATOM 1284 N N . ILE A 1 153 ? -11.490 -2.461 -1.664 1.00 51.03 153 ILE A N 1
ATOM 1285 C CA . ILE A 1 153 ? -11.970 -3.622 -0.921 1.00 51.03 153 ILE A CA 1
ATOM 1286 C C . ILE A 1 153 ? -12.287 -4.761 -1.884 1.00 51.03 153 ILE A C 1
ATOM 1288 O O . ILE A 1 153 ? -12.008 -5.891 -1.532 1.00 51.03 153 ILE A O 1
ATOM 1292 N N . GLU A 1 154 ? -12.826 -4.522 -3.078 1.00 51.50 154 GLU A N 1
ATOM 1293 C CA . GLU A 1 154 ? -13.062 -5.533 -4.112 1.00 51.50 154 GLU A CA 1
ATOM 1294 C C . GLU A 1 154 ? -11.735 -6.004 -4.688 1.00 51.50 154 GLU A C 1
ATOM 1296 O O . GLU A 1 154 ? -11.566 -7.201 -4.799 1.00 51.50 154 GLU A O 1
ATOM 1301 N N . GLU A 1 155 ? -10.741 -5.156 -4.941 1.00 49.06 155 GLU A N 1
ATOM 1302 C CA . GLU A 1 155 ? -9.375 -5.591 -5.259 1.00 49.06 155 GLU A CA 1
ATOM 1303 C C . GLU A 1 155 ? -8.783 -6.405 -4.096 1.00 49.06 155 GLU A C 1
ATOM 1305 O O . GLU A 1 155 ? -8.330 -7.526 -4.300 1.00 49.06 155 GLU A O 1
ATOM 1310 N N . ILE A 1 156 ? -8.905 -5.942 -2.848 1.00 47.97 156 ILE A N 1
ATOM 1311 C CA . ILE A 1 156 ? -8.464 -6.672 -1.643 1.00 47.97 156 ILE A CA 1
ATOM 1312 C C . ILE A 1 156 ? -9.236 -7.991 -1.424 1.00 47.97 156 ILE A C 1
ATOM 1314 O O . ILE A 1 156 ? -8.665 -8.964 -0.934 1.00 47.97 156 ILE A O 1
ATOM 1318 N N . ASN A 1 157 ? -10.515 -8.064 -1.797 1.00 39.38 157 ASN A N 1
ATOM 1319 C CA . ASN A 1 157 ? -11.395 -9.227 -1.629 1.00 39.38 157 ASN A CA 1
ATOM 1320 C C . ASN A 1 157 ? -11.342 -10.183 -2.834 1.00 39.38 157 ASN A C 1
ATOM 1322 O O . ASN A 1 157 ? -11.591 -11.380 -2.679 1.00 39.38 157 ASN A O 1
ATOM 1326 N N . THR A 1 158 ? -11.026 -9.677 -4.029 1.00 42.19 158 THR A N 1
ATOM 1327 C CA . THR A 1 158 ? -10.758 -10.440 -5.262 1.00 42.19 158 THR A CA 1
ATOM 1328 C C . THR A 1 158 ? -9.329 -10.964 -5.293 1.00 42.19 158 THR A C 1
ATOM 1330 O O . THR A 1 158 ? -9.083 -11.958 -5.977 1.00 42.19 158 THR A O 1
ATOM 1333 N N . LEU A 1 159 ? -8.437 -10.457 -4.429 1.00 40.69 159 LEU A N 1
ATOM 1334 C CA . LEU A 1 159 ? -7.278 -11.187 -3.899 1.00 40.69 159 LEU A CA 1
ATOM 1335 C C . LEU A 1 159 ? -7.713 -12.389 -3.027 1.00 40.69 159 LEU A C 1
ATOM 1337 O O . LEU A 1 159 ? -7.153 -12.668 -1.964 1.00 40.69 159 LEU A O 1
ATOM 1341 N N . LYS A 1 160 ? -8.674 -13.189 -3.510 1.00 33.97 160 LYS A N 1
ATOM 1342 C CA . LYS A 1 160 ? -8.665 -14.619 -3.226 1.00 33.97 160 LYS A CA 1
ATOM 1343 C C . LYS A 1 16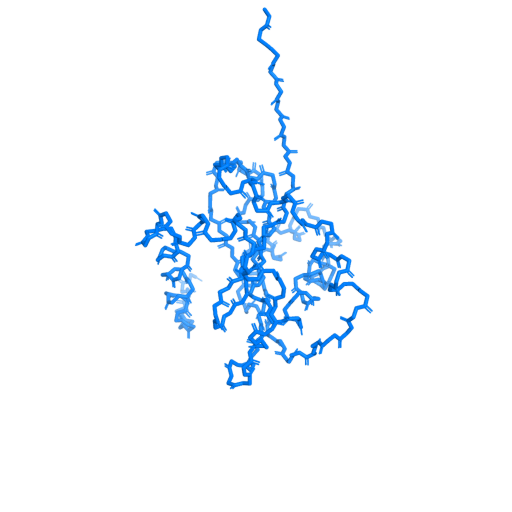0 ? -7.332 -15.122 -3.763 1.00 33.97 160 LYS A C 1
ATOM 1345 O O . LYS A 1 160 ? -7.129 -15.173 -4.972 1.00 33.97 160 LYS A O 1
ATOM 1350 N N . PHE A 1 161 ? -6.414 -15.424 -2.852 1.00 39.88 161 PHE A N 1
ATOM 1351 C CA . PHE A 1 161 ? -5.163 -16.120 -3.122 1.00 39.88 161 PHE A CA 1
ATOM 1352 C C . PHE A 1 161 ? -5.469 -17.487 -3.748 1.00 39.88 161 PHE A C 1
ATOM 1354 O O . PHE A 1 161 ? -5.462 -18.506 -3.069 1.00 39.88 161 PHE A O 1
ATOM 1361 N N . ASP A 1 162 ? -5.780 -17.502 -5.038 1.00 28.38 162 ASP A N 1
ATOM 1362 C CA . ASP A 1 162 ? -5.862 -18.708 -5.842 1.00 28.38 162 ASP A CA 1
ATOM 1363 C C . ASP A 1 162 ? -4.791 -18.586 -6.931 1.00 28.38 162 ASP A C 1
ATOM 1365 O O . ASP A 1 162 ? -4.912 -17.748 -7.840 1.00 28.38 162 ASP A O 1
ATOM 1369 N N . PRO A 1 163 ? -3.669 -19.315 -6.806 1.00 31.98 163 PRO A N 1
ATOM 1370 C CA . PRO A 1 163 ? -2.647 -19.337 -7.828 1.00 31.98 163 PRO A CA 1
ATOM 1371 C C . PRO A 1 163 ? -3.229 -20.097 -9.016 1.00 31.98 163 PRO A C 1
ATOM 1373 O O . PRO A 1 163 ? -3.089 -21.311 -9.119 1.00 31.98 163 PRO A O 1
ATOM 1376 N N . LYS A 1 164 ? -3.890 -19.392 -9.937 1.00 25.80 164 LYS A N 1
ATOM 1377 C CA . LYS A 1 164 ? -4.097 -19.962 -11.264 1.00 25.80 164 LYS A CA 1
ATOM 1378 C C . LYS A 1 164 ? -2.718 -20.101 -11.908 1.00 25.80 164 LYS A C 1
ATOM 1380 O O . LYS A 1 164 ? -2.055 -19.077 -12.084 1.00 25.80 164 LYS A O 1
ATOM 1385 N N . PRO A 1 165 ? -2.269 -21.324 -12.232 1.00 28.47 165 PRO A N 1
ATOM 1386 C CA . PRO A 1 165 ? -1.044 -21.499 -12.986 1.00 28.47 165 PRO A CA 1
ATOM 1387 C C . PRO A 1 165 ? -1.260 -20.853 -14.354 1.00 28.47 165 PRO A C 1
ATOM 1389 O O . PRO A 1 165 ? -2.172 -21.231 -15.094 1.00 28.47 165 PRO A O 1
ATOM 1392 N N . LEU A 1 166 ? -0.451 -19.845 -14.671 1.00 28.38 166 LEU A N 1
ATOM 1393 C CA . LEU A 1 166 ? -0.326 -19.381 -16.042 1.00 28.38 166 LEU A CA 1
ATOM 1394 C C . LEU A 1 166 ? 0.461 -20.459 -16.784 1.00 28.38 166 LEU A C 1
ATOM 1396 O O . LEU A 1 166 ? 1.672 -20.578 -16.632 1.00 28.38 166 LEU A O 1
ATOM 1400 N N . TYR A 1 167 ? -0.259 -21.295 -17.527 1.00 33.66 167 TYR A N 1
ATOM 1401 C CA . TYR A 1 167 ? 0.342 -22.097 -18.579 1.00 33.66 167 TYR A CA 1
ATOM 1402 C C . TYR A 1 167 ? 0.716 -21.152 -19.720 1.00 33.66 167 TYR A C 1
ATOM 1404 O O . TYR A 1 167 ? -0.176 -20.657 -20.410 1.00 33.66 167 TYR A O 1
ATOM 1412 N N . TYR A 1 168 ? 2.014 -20.935 -19.904 1.00 35.97 168 TYR A N 1
ATOM 1413 C CA . TYR A 1 168 ? 2.622 -20.563 -21.177 1.00 35.97 168 TYR A CA 1
ATOM 1414 C C . TYR A 1 168 ? 3.894 -21.383 -21.363 1.00 35.97 168 TYR A C 1
ATOM 1416 O O . TYR A 1 168 ? 4.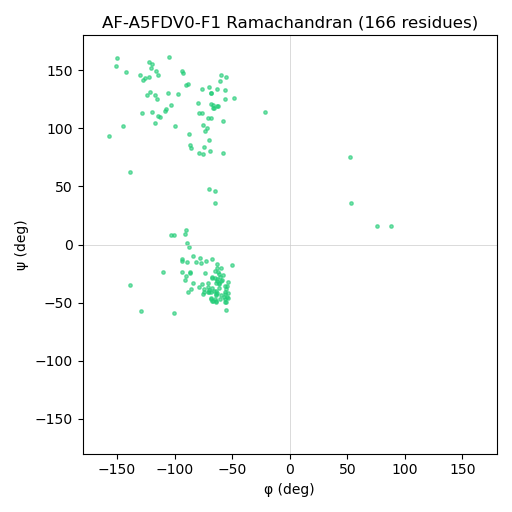685 -21.456 -20.395 1.00 35.97 168 TYR A O 1
#